Protein AF-A0A3P1B3R3-F1 (afdb_monomer)

Organism: NCBI:txid2488729

Nearest PDB structures (foldseek):
  6gvc-assembly1_R  TM=4.845E-01  e=4.311E+00  Mus musculus
  6gvc-assembly3_T  TM=4.903E-01  e=5.841E+00  Mus musculus

Radius of gyration: 10.64 Å; Cα contacts (8 Å, |Δi|>4): 29; chains: 1; bounding box: 26×21×25 Å

Structure (mmCIF, N/CA/C/O backbone):
data_AF-A0A3P1B3R3-F1
#
_entry.id   AF-A0A3P1B3R3-F1
#
loop_
_atom_site.group_PDB
_atom_site.id
_atom_site.type_symbol
_atom_site.label_atom_id
_atom_site.label_alt_id
_atom_site.label_comp_id
_atom_site.label_asym_id
_atom_site.label_entity_id
_atom_site.label_seq_id
_atom_site.pdbx_PDB_ins_code
_atom_site.Cartn_x
_atom_site.Cartn_y
_atom_site.Cartn_z
_atom_site.occupancy
_atom_site.B_iso_or_equiv
_atom_site.auth_seq_id
_atom_site.auth_comp_id
_atom_site.auth_asym_id
_atom_site.auth_atom_id
_atom_site.pdbx_PDB_model_num
ATOM 1 N N . MET A 1 1 ? 14.600 3.473 -0.496 1.00 64.25 1 MET A N 1
ATOM 2 C CA . MET A 1 1 ? 13.215 3.504 -1.014 1.00 64.25 1 MET A CA 1
ATOM 3 C C . MET A 1 1 ? 13.111 4.698 -1.950 1.00 64.25 1 MET A C 1
ATOM 5 O O . MET A 1 1 ? 13.699 5.720 -1.620 1.00 64.25 1 MET A O 1
ATOM 9 N N . THR A 1 2 ? 12.505 4.557 -3.125 1.00 89.31 2 THR A N 1
ATOM 10 C CA . THR A 1 2 ? 12.351 5.639 -4.120 1.00 89.31 2 THR A CA 1
ATOM 11 C C . THR A 1 2 ? 11.315 6.668 -3.658 1.00 89.31 2 THR A C 1
ATOM 13 O O . THR A 1 2 ? 10.457 6.368 -2.824 1.00 89.31 2 THR A O 1
ATOM 16 N N . GLU A 1 3 ? 11.366 7.886 -4.203 1.00 91.19 3 GLU A N 1
ATOM 17 C CA . GLU A 1 3 ? 10.362 8.920 -3.906 1.00 91.19 3 GLU A CA 1
ATOM 18 C C . GLU A 1 3 ? 8.947 8.497 -4.328 1.00 91.19 3 GLU A C 1
ATOM 20 O O . GLU A 1 3 ? 7.979 8.787 -3.625 1.00 91.19 3 GLU A O 1
ATOM 25 N N . GLN A 1 4 ? 8.839 7.739 -5.419 1.00 92.31 4 GLN A N 1
ATOM 26 C CA . GLN A 1 4 ? 7.581 7.261 -5.989 1.00 92.31 4 GLN A CA 1
ATOM 27 C C . GLN A 1 4 ? 6.862 6.262 -5.069 1.00 92.31 4 GLN A C 1
ATOM 29 O O . GLN A 1 4 ? 5.673 6.418 -4.771 1.00 92.31 4 GLN A O 1
ATOM 34 N N . LEU A 1 5 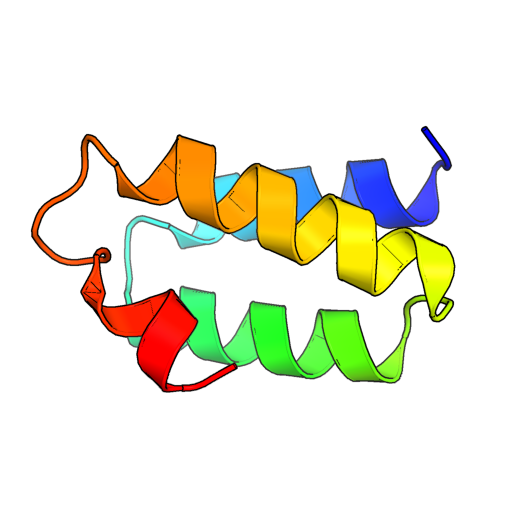? 7.604 5.293 -4.526 1.00 94.38 5 LEU A N 1
ATOM 35 C CA . LEU A 1 5 ? 7.079 4.344 -3.547 1.00 94.38 5 LEU A CA 1
ATOM 36 C C . LEU A 1 5 ? 6.728 5.030 -2.216 1.00 94.38 5 LEU A C 1
ATOM 38 O O . LEU A 1 5 ? 5.666 4.776 -1.652 1.00 94.38 5 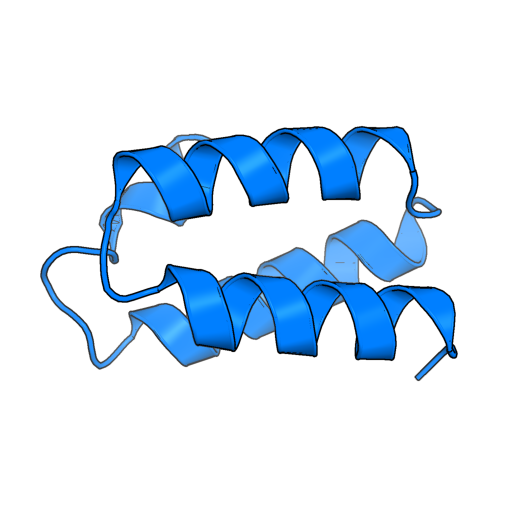LEU A O 1
ATOM 42 N N . ASN A 1 6 ? 7.561 5.965 -1.741 1.00 96.12 6 ASN A N 1
ATOM 43 C CA . ASN A 1 6 ? 7.265 6.744 -0.531 1.00 96.12 6 ASN A CA 1
ATOM 44 C C . ASN A 1 6 ? 5.962 7.551 -0.665 1.00 96.12 6 ASN A C 1
ATOM 46 O O . ASN A 1 6 ? 5.184 7.647 0.285 1.00 96.12 6 ASN A O 1
ATOM 50 N N . HIS A 1 7 ? 5.732 8.162 -1.830 1.00 96.56 7 HIS A N 1
ATOM 51 C CA . HIS A 1 7 ? 4.510 8.914 -2.104 1.00 96.56 7 HIS A CA 1
ATOM 52 C C . HIS A 1 7 ? 3.282 7.999 -2.131 1.00 96.56 7 HIS A C 1
ATOM 54 O O . HIS A 1 7 ? 2.275 8.310 -1.494 1.00 96.56 7 HIS A O 1
ATOM 60 N N . THR A 1 8 ? 3.404 6.849 -2.797 1.00 96.69 8 THR A N 1
ATOM 61 C CA . THR A 1 8 ? 2.367 5.811 -2.849 1.00 96.69 8 THR A CA 1
ATOM 62 C C . THR A 1 8 ? 1.951 5.373 -1.447 1.00 96.69 8 THR A C 1
ATOM 64 O O . THR A 1 8 ? 0.771 5.433 -1.110 1.00 96.69 8 THR A O 1
ATOM 67 N N . ILE A 1 9 ? 2.917 5.017 -0.594 1.00 96.31 9 ILE A N 1
ATOM 68 C CA . ILE A 1 9 ? 2.655 4.576 0.783 1.00 96.31 9 ILE A CA 1
ATOM 69 C C . ILE A 1 9 ? 1.893 5.648 1.573 1.00 96.31 9 ILE A C 1
ATOM 71 O O . ILE A 1 9 ? 0.877 5.347 2.191 1.00 96.31 9 ILE A O 1
ATOM 75 N N . LYS A 1 10 ? 2.298 6.922 1.477 1.00 97.31 10 LYS A N 1
ATOM 76 C CA . LYS A 1 10 ? 1.594 8.028 2.154 1.00 97.31 10 LYS A CA 1
ATOM 77 C C . LYS A 1 10 ? 0.146 8.195 1.693 1.00 97.31 10 LYS A C 1
ATOM 79 O O . LYS A 1 10 ? -0.695 8.619 2.485 1.00 97.31 10 LYS A O 1
ATOM 84 N N . ILE A 1 11 ? -0.150 7.945 0.417 1.00 97.06 11 ILE A N 1
ATOM 85 C CA . ILE A 1 11 ? -1.529 7.974 -0.087 1.00 97.06 11 ILE A CA 1
ATOM 86 C C . ILE A 1 11 ? -2.312 6.808 0.512 1.00 97.06 11 ILE A C 1
ATOM 88 O O . ILE A 1 11 ? -3.382 7.033 1.074 1.00 97.06 11 ILE A O 1
ATOM 92 N N . LEU A 1 12 ? -1.757 5.596 0.452 1.00 96.00 12 LEU A N 1
ATOM 93 C CA . LEU A 1 12 ? -2.389 4.383 0.968 1.00 96.00 12 LEU A CA 1
ATOM 94 C C . LEU A 1 12 ? -2.699 4.481 2.464 1.00 96.00 12 LEU A C 1
ATOM 96 O O . LEU A 1 12 ? -3.819 4.185 2.874 1.00 96.00 12 LEU A O 1
ATOM 100 N N . GLU A 1 13 ? -1.770 4.987 3.276 1.00 94.94 13 GLU A N 1
ATOM 101 C CA . GLU A 1 13 ? -2.014 5.254 4.698 1.00 94.94 13 GLU A CA 1
ATOM 102 C C . GLU A 1 13 ? -3.209 6.193 4.903 1.00 94.94 13 GLU A C 1
ATOM 104 O O . GLU A 1 13 ? -4.090 5.904 5.715 1.00 94.94 13 GLU A O 1
ATOM 109 N N . LYS A 1 14 ? -3.285 7.285 4.130 1.00 96.25 14 LYS A N 1
ATOM 110 C CA . LYS A 1 14 ? -4.371 8.270 4.229 1.00 96.25 14 LYS A CA 1
ATOM 111 C C . LYS A 1 14 ? -5.729 7.707 3.842 1.00 96.25 14 LYS A C 1
ATOM 113 O O . LYS A 1 14 ? -6.714 8.124 4.435 1.00 96.25 14 LYS A O 1
ATOM 118 N N . VAL A 1 15 ? -5.797 6.810 2.858 1.00 95.12 15 VAL A N 1
ATOM 119 C CA . VAL A 1 15 ? -7.069 6.228 2.391 1.00 95.12 15 VAL A CA 1
ATOM 120 C C . VAL A 1 15 ? -7.425 4.909 3.080 1.00 95.12 15 VAL A C 1
ATOM 122 O O . VAL A 1 15 ? -8.506 4.378 2.849 1.00 95.12 15 VAL A O 1
ATOM 125 N N . SER A 1 16 ? -6.566 4.405 3.975 1.00 92.19 16 SER A N 1
ATOM 126 C CA . SER A 1 16 ? -6.741 3.113 4.662 1.00 92.19 16 SER A CA 1
ATOM 127 C C . SER A 1 16 ? -7.972 3.005 5.570 1.00 92.19 16 SER A C 1
ATOM 129 O O . SER A 1 16 ? -8.286 1.915 6.040 1.00 92.19 16 SER A O 1
ATOM 131 N N . PHE A 1 17 ? -8.698 4.104 5.797 1.00 89.44 17 P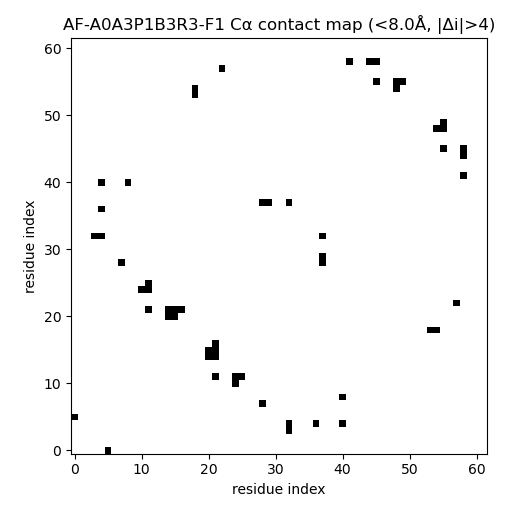HE A N 1
ATOM 132 C CA . PHE A 1 17 ? -9.987 4.099 6.495 1.00 89.44 17 PHE A CA 1
ATOM 133 C C . PHE A 1 17 ? -11.137 3.527 5.647 1.00 89.44 17 PHE A C 1
ATOM 135 O O . PHE A 1 17 ? -12.203 3.240 6.184 1.00 89.44 17 PHE A O 1
ATOM 142 N N . SER A 1 18 ? -10.958 3.395 4.328 1.00 91.00 18 SER A N 1
ATOM 143 C CA . SER A 1 18 ? -11.963 2.870 3.402 1.00 91.00 18 SER A CA 1
ATOM 144 C C . SER A 1 18 ? -11.340 1.810 2.501 1.00 91.00 18 SER A C 1
ATOM 146 O O . SER A 1 18 ? -10.427 2.098 1.729 1.00 91.00 18 SER A O 1
ATOM 148 N N . LYS A 1 19 ? -11.872 0.585 2.567 1.00 88.25 19 LYS A N 1
ATOM 149 C CA . LYS A 1 19 ? -11.402 -0.552 1.764 1.00 88.25 19 LYS A CA 1
ATOM 150 C C . LYS A 1 19 ? -11.490 -0.272 0.261 1.00 88.25 19 LYS A C 1
ATOM 152 O O . LYS A 1 19 ? -10.523 -0.520 -0.454 1.00 88.25 19 LYS A O 1
ATOM 157 N N . ASP A 1 20 ? -12.593 0.316 -0.205 1.00 91.19 20 ASP A N 1
ATOM 158 C CA . ASP A 1 20 ? -12.784 0.675 -1.617 1.00 91.19 20 ASP A CA 1
ATOM 159 C C . ASP A 1 20 ? -11.771 1.718 -2.106 1.00 91.19 20 ASP A C 1
ATOM 161 O O . ASP A 1 20 ? -11.192 1.567 -3.184 1.00 91.19 20 ASP A O 1
ATOM 165 N N . LEU A 1 21 ? -11.519 2.770 -1.315 1.00 93.69 21 LEU A N 1
ATOM 166 C CA . LEU A 1 21 ? -10.515 3.776 -1.674 1.00 93.69 21 LEU A CA 1
ATOM 167 C C . LEU A 1 21 ? -9.103 3.190 -1.645 1.00 93.69 21 LEU A C 1
ATOM 169 O O . LEU A 1 21 ? -8.310 3.478 -2.537 1.00 93.69 21 LEU A O 1
ATOM 173 N N . PHE A 1 22 ? -8.799 2.344 -0.662 1.00 93.62 22 PHE A N 1
ATOM 174 C CA . PHE A 1 22 ? -7.501 1.689 -0.547 1.00 93.62 22 PHE A CA 1
ATOM 175 C C . PHE A 1 22 ? -7.211 0.789 -1.754 1.00 93.62 22 PHE A C 1
ATOM 177 O O . PHE A 1 22 ? -6.164 0.935 -2.382 1.00 93.62 22 PHE A O 1
ATOM 184 N N . LEU A 1 23 ? -8.165 -0.063 -2.149 1.00 92.69 23 LEU A N 1
ATOM 185 C CA . LEU A 1 23 ? -8.051 -0.902 -3.347 1.00 92.69 23 LEU A CA 1
ATOM 186 C C . LEU A 1 23 ? -7.872 -0.065 -4.620 1.00 92.69 23 LEU A C 1
ATOM 188 O O . LEU A 1 23 ? -7.008 -0.364 -5.441 1.00 92.69 23 LEU A O 1
ATOM 192 N N . LYS A 1 24 ? -8.636 1.023 -4.762 1.00 94.75 24 LYS A N 1
ATOM 193 C CA . LYS A 1 24 ? -8.531 1.922 -5.916 1.00 94.75 24 LYS A CA 1
ATOM 194 C C . LYS A 1 24 ? -7.147 2.564 -6.043 1.00 94.75 24 LYS A C 1
ATOM 196 O O . LYS A 1 24 ? -6.624 2.671 -7.151 1.00 94.75 24 LYS A O 1
ATOM 201 N N . GLU A 1 25 ? -6.559 3.014 -4.937 1.00 96.25 25 GLU A N 1
ATOM 202 C CA . GLU A 1 25 ? -5.219 3.613 -4.957 1.00 96.25 25 GLU A CA 1
ATOM 203 C C . GLU A 1 25 ? -4.113 2.560 -5.137 1.00 96.25 25 GLU A C 1
ATOM 205 O O . GLU A 1 25 ? -3.106 2.855 -5.778 1.00 96.25 25 GLU A O 1
ATOM 210 N N . ILE A 1 26 ? -4.317 1.318 -4.678 1.00 94.81 26 ILE A N 1
ATOM 211 C CA . ILE A 1 26 ? -3.426 0.189 -4.991 1.00 94.81 26 ILE A CA 1
ATOM 212 C C . ILE A 1 26 ? -3.378 -0.064 -6.500 1.00 94.81 26 ILE A C 1
ATOM 214 O O . ILE A 1 26 ? -2.288 -0.154 -7.060 1.00 94.81 26 ILE A O 1
ATOM 218 N N . THR A 1 27 ? -4.530 -0.145 -7.176 1.00 94.50 27 THR A N 1
ATOM 219 C CA . THR A 1 27 ? -4.567 -0.374 -8.631 1.00 94.50 27 THR A CA 1
ATOM 220 C C . THR A 1 27 ? -3.774 0.696 -9.379 1.00 94.50 27 THR A C 1
ATOM 222 O O . THR A 1 27 ? -2.928 0.367 -10.205 1.00 94.50 27 THR A O 1
ATOM 225 N N . LYS A 1 28 ? -3.964 1.971 -9.020 1.00 95.12 28 LYS A N 1
ATOM 226 C CA . L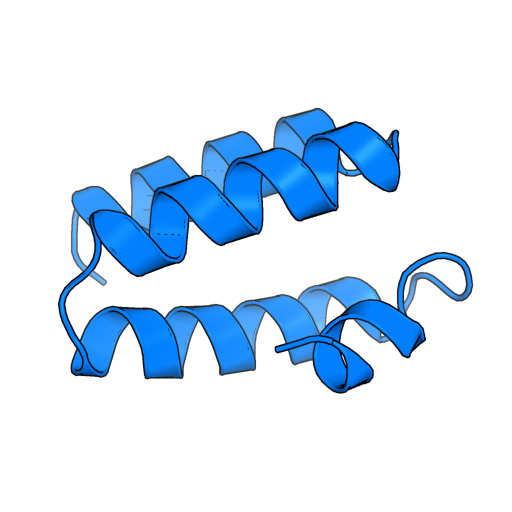YS A 1 28 ? -3.198 3.082 -9.605 1.00 95.12 28 LYS A CA 1
ATOM 227 C C . LYS A 1 28 ? -1.699 2.976 -9.336 1.00 95.12 28 LYS A C 1
ATOM 229 O O . LYS A 1 28 ? -0.894 3.314 -10.198 1.00 95.12 28 LYS A O 1
ATOM 234 N N . ALA A 1 29 ? -1.316 2.542 -8.136 1.00 95.38 29 ALA A N 1
ATOM 235 C CA . ALA A 1 29 ? 0.084 2.384 -7.773 1.00 95.38 29 ALA A CA 1
ATOM 236 C C . ALA A 1 29 ? 0.774 1.321 -8.636 1.00 95.38 29 ALA A C 1
ATOM 238 O O . ALA A 1 29 ? 1.881 1.552 -9.109 1.00 95.38 29 ALA A O 1
ATOM 239 N N . ILE A 1 30 ? 0.114 0.190 -8.890 1.00 93.94 30 ILE A N 1
ATOM 240 C CA . ILE A 1 30 ? 0.658 -0.901 -9.717 1.00 93.94 30 ILE A CA 1
ATOM 241 C C . ILE A 1 30 ? 0.868 -0.456 -11.166 1.00 93.94 30 ILE A C 1
ATOM 243 O O . ILE A 1 30 ? 1.855 -0.840 -11.781 1.00 93.94 30 ILE A O 1
ATOM 247 N N . GLU A 1 31 ? -0.027 0.371 -11.707 1.00 93.88 31 GLU A N 1
ATOM 248 C CA . GLU A 1 31 ? 0.111 0.914 -13.066 1.00 93.88 31 GLU A CA 1
ATOM 249 C C . GLU A 1 31 ? 1.277 1.907 -13.202 1.00 93.88 31 GLU A C 1
ATOM 251 O O . GLU A 1 31 ? 1.773 2.138 -14.304 1.00 93.88 31 GLU A O 1
ATOM 256 N N . PHE A 1 32 ? 1.706 2.515 -12.093 1.00 91.69 32 PHE A N 1
ATOM 257 C CA . PHE A 1 32 ? 2.685 3.599 -12.085 1.00 91.69 32 PHE A CA 1
ATOM 258 C C . PHE A 1 32 ? 4.082 3.171 -11.620 1.00 91.69 32 PHE A C 1
ATOM 260 O O . PHE A 1 32 ? 5.076 3.760 -12.045 1.00 91.69 32 PHE A O 1
ATOM 267 N N . LEU A 1 33 ? 4.168 2.186 -10.727 1.00 95.31 33 LEU A N 1
ATOM 268 C CA . LEU A 1 33 ? 5.410 1.741 -10.104 1.00 95.31 33 LEU A CA 1
ATOM 269 C C . LEU A 1 33 ? 6.192 0.764 -10.988 1.00 95.31 33 LEU A C 1
ATOM 271 O O . LEU A 1 33 ? 5.634 -0.019 -11.755 1.00 95.31 33 LEU A O 1
ATOM 275 N N . LEU A 1 34 ? 7.515 0.771 -10.837 1.00 95.88 34 LEU A N 1
ATOM 276 C CA . LEU A 1 34 ? 8.384 -0.224 -11.457 1.00 95.88 34 LEU A CA 1
ATOM 277 C C . LEU A 1 34 ? 8.196 -1.597 -10.789 1.00 95.88 34 LEU A C 1
ATOM 279 O O . LEU A 1 34 ? 7.853 -1.659 -9.607 1.00 95.88 34 LEU A O 1
ATOM 283 N N . PRO A 1 35 ? 8.508 -2.713 -11.479 1.00 94.19 35 PRO A N 1
ATOM 284 C CA . PRO A 1 35 ? 8.309 -4.060 -10.936 1.00 94.19 35 PRO A CA 1
ATOM 285 C C . PRO A 1 35 ? 8.898 -4.262 -9.531 1.00 94.19 35 PRO A C 1
ATOM 287 O O . PRO A 1 35 ? 8.199 -4.703 -8.626 1.00 94.19 35 PRO A O 1
ATOM 290 N N . PHE A 1 36 ? 10.140 -3.820 -9.303 1.00 94.69 36 PHE A N 1
ATOM 291 C CA . PHE A 1 36 ? 10.790 -3.959 -7.993 1.00 94.69 36 PHE A CA 1
ATOM 292 C C . PHE A 1 36 ? 10.147 -3.098 -6.890 1.00 94.69 36 PHE A C 1
ATOM 294 O O . PHE A 1 36 ? 10.352 -3.344 -5.701 1.00 94.69 36 PHE A O 1
ATOM 301 N N . GLU A 1 37 ? 9.446 -2.025 -7.257 1.00 95.38 37 GLU A N 1
ATOM 302 C CA . GLU A 1 37 ? 8.711 -1.184 -6.313 1.00 95.38 37 GLU A CA 1
ATOM 303 C C . GLU A 1 37 ? 7.362 -1.809 -5.974 1.00 95.38 37 GLU A C 1
ATOM 305 O O . GLU A 1 37 ? 6.928 -1.697 -4.831 1.00 95.38 37 GLU A O 1
ATOM 310 N N . ILE A 1 38 ? 6.738 -2.501 -6.931 1.00 94.94 38 ILE A N 1
ATOM 311 C CA . ILE A 1 38 ? 5.529 -3.296 -6.702 1.00 94.94 38 ILE A CA 1
ATOM 312 C C . ILE A 1 38 ? 5.824 -4.419 -5.705 1.00 94.94 38 ILE A C 1
ATOM 314 O O . ILE A 1 38 ? 5.047 -4.601 -4.773 1.00 94.94 38 ILE A O 1
ATOM 318 N N . ASP A 1 39 ? 6.956 -5.117 -5.833 1.00 94.56 39 ASP A N 1
ATOM 319 C CA . ASP A 1 39 ? 7.358 -6.147 -4.861 1.00 94.56 39 ASP A CA 1
ATOM 320 C C . ASP A 1 39 ? 7.450 -5.573 -3.438 1.00 94.56 39 ASP A C 1
ATOM 322 O O . ASP A 1 39 ? 6.836 -6.091 -2.506 1.00 94.56 39 ASP A O 1
ATOM 326 N N . LYS A 1 40 ? 8.118 -4.424 -3.280 1.00 95.19 40 LYS A N 1
ATOM 327 C CA . LYS A 1 40 ? 8.217 -3.727 -1.985 1.00 95.19 40 LYS A CA 1
ATOM 328 C C . LYS A 1 40 ? 6.874 -3.211 -1.482 1.00 95.19 40 LYS A C 1
ATOM 330 O O . LYS A 1 40 ? 6.639 -3.169 -0.276 1.00 95.19 40 LYS A O 1
ATOM 335 N N . LEU A 1 41 ? 6.000 -2.786 -2.392 1.00 95.00 41 LEU A N 1
ATOM 336 C CA . LEU A 1 41 ? 4.648 -2.372 -2.050 1.00 95.00 41 LEU A CA 1
ATOM 337 C C . LEU A 1 41 ? 3.841 -3.561 -1.513 1.00 95.00 41 LEU A C 1
ATOM 339 O O . LEU A 1 41 ? 3.137 -3.397 -0.522 1.0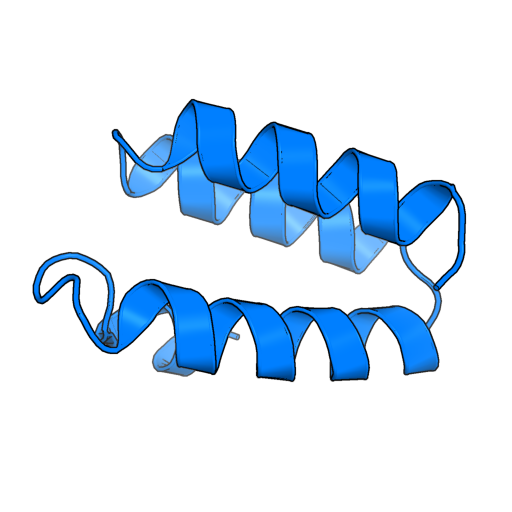0 95.00 41 LEU A O 1
ATOM 343 N N . LYS A 1 42 ? 3.969 -4.751 -2.113 1.00 93.12 42 LYS A N 1
ATOM 344 C CA . LYS A 1 42 ? 3.313 -5.979 -1.638 1.00 93.12 42 LYS A CA 1
ATOM 345 C C . LYS A 1 42 ? 3.787 -6.366 -0.238 1.00 93.12 42 LYS A C 1
ATOM 347 O O . LYS A 1 42 ? 2.947 -6.640 0.616 1.00 93.12 42 LYS A O 1
ATOM 352 N N . GLU A 1 43 ? 5.097 -6.317 0.015 1.00 92.94 43 GLU A N 1
ATOM 353 C CA . GLU A 1 43 ? 5.663 -6.530 1.357 1.00 92.94 43 GLU A CA 1
ATOM 354 C C . GLU A 1 43 ? 5.085 -5.528 2.367 1.00 92.94 43 GLU A C 1
ATOM 356 O O . GLU A 1 43 ? 4.560 -5.918 3.407 1.00 92.94 43 GLU A O 1
ATOM 361 N N . TRP A 1 44 ? 5.084 -4.235 2.023 1.00 94.31 44 TRP A N 1
ATOM 362 C CA . TRP A 1 44 ? 4.537 -3.198 2.896 1.00 94.31 44 TRP A CA 1
ATOM 363 C C . TRP A 1 44 ? 3.041 -3.386 3.179 1.00 94.31 44 TRP A C 1
ATOM 365 O O . TRP A 1 44 ? 2.620 -3.242 4.324 1.00 94.31 44 TRP A O 1
ATOM 375 N N . ILE A 1 45 ? 2.233 -3.726 2.165 1.00 92.19 45 ILE A N 1
ATOM 376 C CA . ILE A 1 45 ? 0.799 -3.997 2.343 1.00 92.19 45 ILE A CA 1
ATOM 377 C C . ILE A 1 45 ? 0.610 -5.171 3.306 1.00 92.19 45 ILE A C 1
ATOM 379 O O . ILE A 1 45 ? -0.213 -5.058 4.209 1.00 92.19 45 ILE A O 1
ATOM 383 N N . ALA A 1 46 ? 1.385 -6.251 3.163 1.00 89.50 46 ALA A N 1
ATOM 384 C CA . ALA A 1 46 ? 1.310 -7.412 4.049 1.00 89.50 46 ALA A CA 1
ATOM 385 C C . ALA A 1 46 ? 1.547 -7.053 5.515 1.00 89.50 46 ALA A C 1
ATOM 387 O O . ALA A 1 46 ? 0.762 -7.435 6.384 1.00 89.50 46 ALA A O 1
ATOM 388 N N . ASP A 1 47 ? 2.594 -6.279 5.796 1.00 89.88 47 ASP A N 1
ATOM 389 C CA . ASP A 1 47 ? 2.876 -5.812 7.153 1.00 89.88 47 ASP A CA 1
ATOM 390 C C . ASP A 1 47 ? 1.819 -4.818 7.658 1.00 89.88 47 ASP A C 1
ATOM 392 O O . ASP A 1 47 ? 1.431 -4.851 8.830 1.00 89.88 47 ASP A O 1
ATOM 396 N N . PHE A 1 48 ? 1.314 -3.946 6.782 1.00 89.69 48 PHE A N 1
ATOM 397 C CA . PHE A 1 48 ? 0.340 -2.916 7.137 1.00 89.69 48 PHE A CA 1
ATOM 398 C C . PHE A 1 48 ? -1.044 -3.489 7.473 1.00 89.69 48 PHE A C 1
ATOM 400 O O . PHE A 1 48 ? -1.724 -2.974 8.371 1.00 89.69 48 PHE A O 1
ATOM 407 N N . THR A 1 49 ? -1.475 -4.539 6.770 1.00 86.25 49 THR A N 1
ATOM 408 C CA . THR A 1 49 ? -2.793 -5.164 6.959 1.00 86.25 49 THR A CA 1
ATOM 409 C C . THR A 1 49 ? -2.801 -6.252 8.026 1.00 86.25 49 THR A C 1
ATOM 411 O O . THR A 1 49 ? -3.861 -6.523 8.578 1.00 86.25 49 THR A O 1
ATOM 414 N N . LYS A 1 50 ? -1.639 -6.783 8.427 1.00 83.25 50 LYS A N 1
ATOM 415 C CA . LYS A 1 50 ? -1.498 -7.810 9.479 1.00 83.25 50 LYS A CA 1
ATOM 416 C C . LYS A 1 50 ? -2.171 -7.475 10.817 1.00 83.25 50 LYS A C 1
ATOM 418 O O . LYS A 1 50 ? -2.500 -8.369 11.583 1.00 83.25 50 LYS A O 1
ATOM 423 N N . ASN A 1 51 ? -2.346 -6.189 11.125 1.00 71.38 51 ASN A N 1
ATOM 424 C CA . A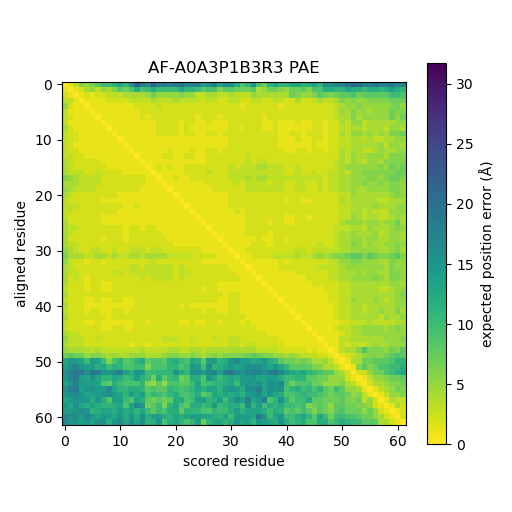SN A 1 51 ? -3.001 -5.727 12.356 1.00 71.38 51 ASN A CA 1
ATOM 425 C C . ASN A 1 51 ? -4.395 -5.118 12.106 1.00 71.38 51 ASN A C 1
ATOM 427 O O . ASN A 1 51 ? -4.959 -4.490 13.001 1.00 71.38 51 ASN A O 1
ATOM 431 N N . LYS A 1 52 ? -4.933 -5.242 10.886 1.00 71.94 52 LYS A N 1
ATOM 432 C CA . LYS A 1 52 ? -6.231 -4.697 10.470 1.00 71.94 52 LYS A CA 1
ATOM 433 C C . LYS A 1 52 ? -7.056 -5.794 9.800 1.00 71.94 52 LYS A C 1
ATOM 435 O O . LYS A 1 52 ? -7.011 -5.942 8.582 1.00 71.94 52 LYS A O 1
ATOM 440 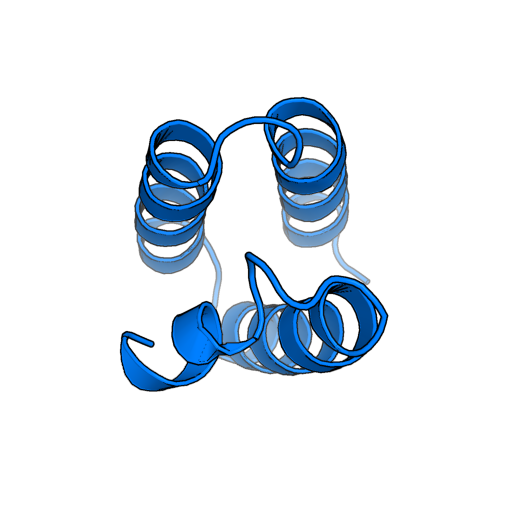N N . SER A 1 53 ? -7.847 -6.499 10.603 1.00 66.19 53 SER A N 1
ATOM 441 C CA . SER A 1 53 ? -8.715 -7.609 10.186 1.00 66.19 53 SER A CA 1
ATOM 442 C C . SER A 1 53 ? -9.630 -7.278 8.994 1.00 66.19 53 SER A C 1
ATOM 444 O O . SER A 1 53 ? -9.888 -8.142 8.167 1.00 66.19 53 SER A O 1
ATOM 446 N N . ASP A 1 54 ? -10.061 -6.023 8.816 1.00 67.25 54 ASP A N 1
ATOM 447 C CA . ASP A 1 54 ? -10.883 -5.609 7.660 1.00 67.25 54 ASP A CA 1
ATOM 448 C C . ASP A 1 54 ? -10.129 -5.591 6.306 1.00 67.25 54 ASP A C 1
ATOM 450 O O . ASP A 1 54 ? -10.744 -5.557 5.227 1.00 67.25 54 ASP A O 1
ATOM 454 N N . LEU A 1 55 ? -8.791 -5.594 6.351 1.00 68.19 55 LEU A N 1
ATOM 455 C CA . LEU A 1 55 ? -7.888 -5.420 5.210 1.00 68.19 55 LEU A CA 1
ATOM 456 C C . LEU A 1 55 ? -7.017 -6.655 4.913 1.00 68.19 55 LEU A C 1
ATOM 458 O O . LEU A 1 55 ? -6.286 -6.638 3.922 1.00 68.19 55 LEU A O 1
ATOM 462 N N . GLU A 1 56 ? -7.091 -7.717 5.721 1.00 63.56 56 GLU A N 1
ATOM 463 C CA . GLU A 1 56 ? -6.269 -8.931 5.559 1.00 63.56 56 GLU A CA 1
ATOM 464 C C . GLU A 1 56 ? -6.452 -9.591 4.179 1.00 63.56 56 GLU A C 1
ATOM 466 O O . GLU A 1 56 ? -5.477 -10.023 3.564 1.00 63.56 56 GLU A O 1
ATOM 471 N N . ASP A 1 57 ? -7.667 -9.560 3.622 1.00 66.12 57 ASP A N 1
ATOM 472 C CA . ASP A 1 57 ? -7.975 -10.168 2.319 1.00 66.12 57 ASP A CA 1
ATOM 473 C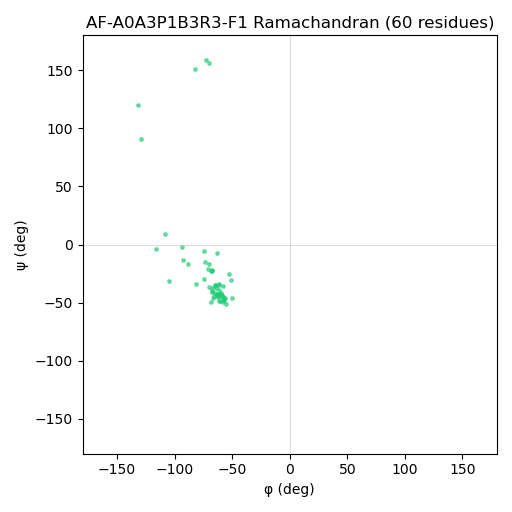 C . ASP A 1 57 ? -7.435 -9.391 1.102 1.00 66.12 57 ASP A C 1
ATOM 475 O O . ASP A 1 57 ? -7.564 -9.854 -0.031 1.00 66.12 57 ASP A O 1
ATOM 479 N N . ILE A 1 58 ? -6.848 -8.200 1.277 1.00 69.94 58 ILE A N 1
ATOM 480 C CA . ILE A 1 58 ? -6.422 -7.363 0.137 1.00 69.94 58 ILE A CA 1
ATOM 481 C C . ILE A 1 58 ? -5.314 -8.027 -0.685 1.00 69.94 58 ILE A C 1
ATOM 483 O O . ILE A 1 58 ? -5.307 -7.904 -1.908 1.00 69.94 58 ILE A O 1
ATOM 487 N N . LEU A 1 59 ? -4.411 -8.770 -0.043 1.00 63.75 59 LEU A N 1
ATOM 488 C CA . LEU A 1 59 ? -3.348 -9.493 -0.746 1.00 63.75 59 LEU A CA 1
ATOM 489 C C . LEU A 1 59 ? -3.865 -10.639 -1.615 1.00 63.75 59 LEU A C 1
ATOM 491 O O . LEU A 1 59 ? -3.183 -11.025 -2.553 1.00 63.75 59 LEU A O 1
ATOM 495 N N . VAL A 1 60 ? -5.059 -11.166 -1.335 1.00 62.03 60 VAL A N 1
ATOM 496 C CA . VAL A 1 60 ? -5.675 -12.224 -2.152 1.00 62.03 60 VAL A CA 1
ATOM 497 C C . VAL A 1 60 ? -6.126 -11.678 -3.516 1.00 62.03 60 VAL A C 1
ATOM 499 O O . VAL A 1 60 ? -6.290 -12.440 -4.464 1.00 62.03 60 VAL A O 1
ATOM 502 N N . ILE A 1 61 ? -6.314 -10.358 -3.626 1.00 61.34 61 ILE A N 1
ATOM 503 C CA . ILE A 1 61 ? -6.786 -9.664 -4.835 1.00 61.34 61 ILE A CA 1
ATOM 504 C C . ILE A 1 61 ? -5.606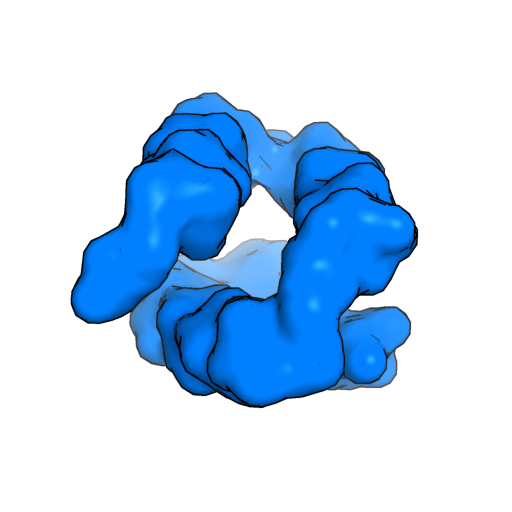 -9.185 -5.718 1.00 61.34 61 ILE A C 1
ATOM 506 O O . ILE A 1 61 ? -5.815 -8.815 -6.874 1.00 61.34 61 ILE A O 1
ATOM 510 N N . LEU A 1 62 ? -4.376 -9.193 -5.187 1.00 62.84 62 LEU A N 1
ATOM 511 C CA . LEU A 1 62 ? -3.137 -8.638 -5.767 1.00 62.84 62 LEU A CA 1
ATOM 512 C C . LEU A 1 62 ? -2.228 -9.671 -6.448 1.00 62.84 62 LEU A C 1
ATOM 514 O O . LEU A 1 62 ? -1.379 -9.250 -7.277 1.00 62.84 62 LEU A O 1
#

Sequence (62 aa):
MTEQLNHTIKILEKVSFSKDLFLKEITKAIEFLLPFEIDKLKEWIADFTKNKSDLEDILVIL

Solvent-accessible surface area (backbone atoms only — not comparable to full-atom values): 3718 Å² total; per-residue (Å²): 133,56,72,68,57,55,52,48,51,56,51,43,64,71,34,60,90,35,70,70,54,28,53,55,52,49,55,54,43,59,78,70,47,54,72,76,50,44,55,52,47,52,54,48,49,54,65,64,22,74,83,32,84,94,46,54,67,54,69,80,79,110

Foldseek 3Di:
DDPLLVVLVVLLVVQVVDPVSNLVSLVVSVVPDDPVSNVVVLVVLCVVCVVPPVSNCVSVVD

pLDDT: mean 87.69, std 11.54, range [61.34, 97.31]

Mean predicted aligned error: 4.28 Å

Secondary structure (DSSP, 8-state):
--HHHHHHHHHHHHHTT-HHHHHHHHHHHHHHS-HHHHHHHHHHHHHHHTT-TTTGGGGGG-